Protein AF-A0A1M4VRM4-F1 (afdb_monomer_lite)

Structure (mmCIF, N/CA/C/O backbone):
data_AF-A0A1M4VRM4-F1
#
_entry.id   AF-A0A1M4VRM4-F1
#
loop_
_atom_site.group_PDB
_atom_site.id
_atom_site.type_symbol
_atom_site.label_atom_id
_atom_site.label_alt_id
_atom_site.label_comp_id
_atom_site.label_asym_id
_atom_site.label_entity_id
_atom_site.label_seq_id
_atom_site.pdbx_PDB_ins_code
_atom_site.Cartn_x
_atom_site.Cartn_y
_atom_site.Cartn_z
_atom_site.occupancy
_atom_site.B_iso_or_equiv
_atom_site.auth_seq_id
_atom_site.auth_comp_id
_atom_site.auth_asym_id
_atom_site.auth_atom_id
_atom_site.pdbx_PDB_model_num
ATOM 1 N N . MET A 1 1 ? -15.953 -3.134 26.479 1.00 37.62 1 MET A N 1
ATOM 2 C CA . MET A 1 1 ? -14.827 -2.301 26.015 1.00 37.62 1 MET A CA 1
ATOM 3 C C . MET A 1 1 ? -13.721 -3.287 25.691 1.00 37.62 1 MET A C 1
ATOM 5 O O . MET A 1 1 ? -13.108 -3.794 26.612 1.00 37.62 1 MET A O 1
ATOM 9 N N . GLU A 1 2 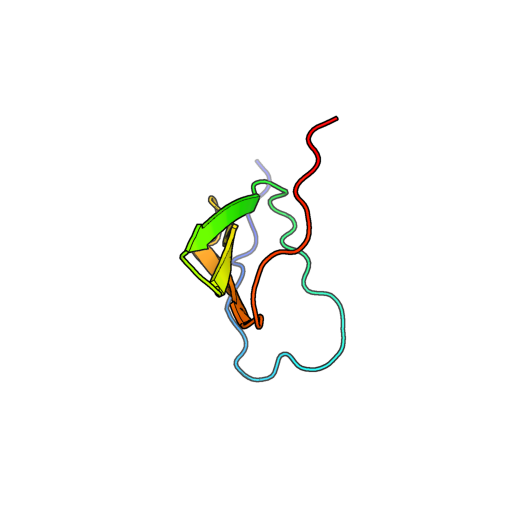? -13.617 -3.724 24.435 1.00 36.97 2 GLU A N 1
ATOM 10 C CA . GLU A 1 2 ? -12.690 -4.803 24.066 1.00 36.97 2 GLU A CA 1
ATOM 11 C C . GLU A 1 2 ? -11.286 -4.231 23.868 1.00 36.97 2 GLU A C 1
ATOM 13 O O . GLU A 1 2 ? -11.051 -3.357 23.027 1.00 36.97 2 GLU A O 1
ATOM 18 N N . GLU A 1 3 ? -10.371 -4.685 24.714 1.00 32.12 3 GLU A N 1
ATOM 19 C CA . GLU A 1 3 ? -8.984 -4.250 24.762 1.00 32.12 3 GLU A CA 1
ATOM 20 C C . GLU A 1 3 ? -8.252 -4.677 23.484 1.00 32.12 3 GLU A C 1
ATOM 22 O O . GLU A 1 3 ? -8.301 -5.825 23.042 1.00 32.12 3 GLU A O 1
ATOM 27 N N . CYS A 1 4 ? -7.581 -3.720 22.841 1.00 35.00 4 CYS A N 1
ATOM 28 C CA . CYS A 1 4 ? -6.768 -3.995 21.665 1.00 35.00 4 CYS A CA 1
ATOM 29 C C . CYS A 1 4 ? -5.501 -4.738 22.091 1.00 35.00 4 CYS A C 1
ATOM 31 O O . CYS A 1 4 ? -4.592 -4.120 22.638 1.00 35.00 4 CYS A O 1
ATOM 33 N N . ILE A 1 5 ? -5.435 -6.036 21.789 1.00 48.12 5 ILE A N 1
ATOM 34 C CA . ILE A 1 5 ? -4.240 -6.867 21.970 1.00 48.12 5 ILE A CA 1
ATOM 35 C C . ILE A 1 5 ? -3.068 -6.209 21.225 1.00 48.12 5 ILE A C 1
ATOM 37 O O . ILE A 1 5 ? -3.137 -5.931 20.019 1.00 48.12 5 ILE A O 1
ATOM 41 N N . SER A 1 6 ? -2.010 -5.902 21.971 1.00 41.41 6 SER A N 1
ATOM 42 C CA . SER A 1 6 ? -0.778 -5.284 21.494 1.00 41.41 6 SER A CA 1
ATOM 43 C C . SER A 1 6 ? -0.164 -6.123 20.372 1.00 41.41 6 SER A C 1
ATOM 45 O O . SER A 1 6 ? 0.182 -7.289 20.524 1.00 41.41 6 SER A O 1
ATOM 47 N N . CYS A 1 7 ? -0.052 -5.516 19.195 1.00 48.66 7 CYS A N 1
ATOM 48 C CA . CYS A 1 7 ? 0.510 -6.143 18.008 1.00 48.66 7 CYS A CA 1
ATOM 49 C C . CYS A 1 7 ? 2.045 -6.022 18.029 1.00 48.66 7 CYS A C 1
ATOM 51 O O . CYS A 1 7 ? 2.599 -5.252 17.242 1.00 48.66 7 CYS A O 1
ATOM 53 N N . GLU A 1 8 ? 2.735 -6.753 18.905 1.00 48.94 8 GLU A N 1
ATOM 54 C CA . GLU A 1 8 ? 4.205 -6.725 18.976 1.00 48.94 8 GLU A CA 1
ATOM 55 C C . GLU A 1 8 ? 4.834 -7.204 17.647 1.00 48.94 8 GLU A C 1
ATOM 57 O O . GLU A 1 8 ? 4.316 -8.142 17.027 1.00 48.94 8 GLU A O 1
ATOM 62 N N . PRO A 1 9 ? 5.871 -6.528 17.119 1.00 49.03 9 PRO A N 1
ATOM 63 C CA . PRO A 1 9 ? 6.586 -6.972 15.927 1.00 49.03 9 PRO A CA 1
ATOM 64 C C . PRO A 1 9 ? 7.548 -8.109 16.299 1.00 49.03 9 PRO A C 1
ATOM 66 O O . PRO A 1 9 ? 8.484 -7.902 17.063 1.00 49.03 9 PRO A O 1
ATOM 69 N N . ASN A 1 10 ? 7.313 -9.313 15.772 1.00 46.81 10 ASN A N 1
ATOM 70 C CA . ASN A 1 10 ? 8.200 -10.458 15.976 1.00 46.81 10 ASN A CA 1
ATOM 71 C C . ASN A 1 10 ? 9.216 -10.528 14.822 1.00 46.81 10 ASN A C 1
ATOM 73 O O . ASN A 1 10 ? 8.823 -10.561 13.655 1.00 46.81 10 ASN A O 1
ATOM 77 N N . GLU A 1 11 ? 10.508 -10.534 15.152 1.00 44.28 11 GLU A N 1
ATOM 78 C CA . GLU A 1 11 ? 11.650 -10.462 14.221 1.00 44.28 11 GLU A CA 1
ATOM 79 C C . GLU A 1 11 ? 11.821 -11.727 13.345 1.00 44.28 11 GLU A C 1
ATOM 81 O O . GLU A 1 11 ? 12.667 -11.762 12.461 1.00 44.28 11 GLU A O 1
ATOM 86 N N . ASN A 1 12 ? 10.972 -12.750 13.514 1.00 41.84 12 ASN A N 1
ATOM 87 C CA . ASN A 1 12 ? 11.020 -14.016 12.765 1.00 41.84 12 ASN A CA 1
ATOM 88 C C . ASN A 1 12 ? 9.768 -14.306 11.915 1.00 41.84 12 ASN A C 1
ATOM 90 O O . ASN A 1 12 ? 9.322 -15.447 11.811 1.00 41.84 12 ASN A O 1
ATOM 94 N N . LEU A 1 13 ? 9.166 -13.292 11.289 1.00 47.59 13 LEU A N 1
ATOM 95 C CA . LEU A 1 13 ? 7.968 -13.491 10.466 1.00 47.59 13 LEU A CA 1
ATOM 96 C C . LEU A 1 13 ? 8.303 -13.873 9.010 1.00 47.59 13 LEU A C 1
ATOM 98 O O . LEU A 1 13 ? 8.063 -13.108 8.077 1.00 47.59 13 LEU A O 1
ATOM 102 N N . LEU A 1 14 ? 8.816 -15.085 8.810 1.00 48.09 14 LEU A N 1
ATOM 103 C CA . LEU A 1 14 ? 8.661 -15.800 7.543 1.00 48.09 14 LEU A CA 1
ATOM 104 C C . LEU A 1 14 ? 7.678 -16.954 7.769 1.00 48.09 14 LEU A C 1
ATOM 106 O O . LEU A 1 14 ? 7.885 -17.779 8.650 1.00 48.09 14 LEU A O 1
ATOM 110 N N . LEU A 1 15 ? 6.639 -16.998 6.927 1.00 40.19 15 LEU A N 1
ATOM 111 C CA . LEU A 1 15 ? 5.587 -18.023 6.830 1.00 40.19 15 LEU A CA 1
ATOM 112 C C . LEU A 1 15 ? 4.456 -17.970 7.887 1.00 40.19 15 LEU A C 1
ATOM 114 O O . LEU A 1 15 ? 4.523 -18.595 8.936 1.00 40.19 15 LEU A O 1
ATOM 118 N N . GLY A 1 16 ? 3.347 -17.301 7.537 1.00 43.22 16 GLY A N 1
ATOM 119 C CA . GLY A 1 16 ? 2.034 -17.536 8.161 1.00 43.22 16 GLY A CA 1
ATOM 120 C C . GLY A 1 16 ? 1.371 -16.305 8.783 1.00 43.22 16 GLY A C 1
ATOM 121 O O . GLY A 1 16 ? 1.482 -16.055 9.973 1.00 43.22 16 GLY A O 1
ATOM 122 N N . GLU A 1 17 ? 0.645 -15.551 7.957 1.00 49.09 17 GLU A N 1
ATOM 123 C CA . GLU A 1 17 ? -0.560 -14.797 8.342 1.00 49.09 17 GLU A CA 1
ATOM 124 C C . GLU A 1 17 ? -0.527 -13.905 9.603 1.00 49.09 17 GLU A C 1
ATOM 126 O O . GLU A 1 17 ? -1.342 -14.054 10.509 1.00 49.09 17 GLU A O 1
ATOM 131 N N . GLN A 1 18 ? 0.269 -12.834 9.610 1.00 53.50 18 GLN A N 1
ATOM 132 C CA . GLN A 1 18 ? -0.145 -11.634 10.356 1.00 53.50 18 GLN A CA 1
ATOM 133 C C . GLN A 1 18 ? -0.627 -10.545 9.403 1.00 53.50 18 GLN A C 1
ATOM 135 O O . GLN A 1 18 ? 0.05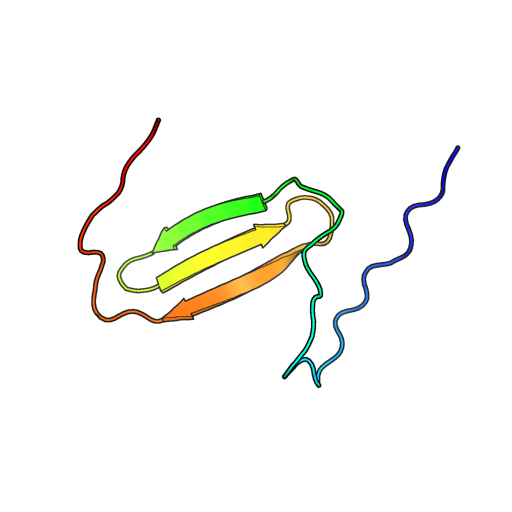3 -9.554 9.142 1.00 53.50 18 GLN A O 1
ATOM 140 N N . ARG A 1 19 ? -1.861 -10.703 8.908 1.00 54.50 19 ARG A N 1
ATOM 141 C CA . ARG A 1 19 ? -2.616 -9.561 8.377 1.00 54.50 19 ARG A CA 1
ATOM 142 C C . ARG A 1 19 ? -2.917 -8.630 9.546 1.00 54.50 19 ARG A C 1
ATOM 144 O O . ARG A 1 19 ? -3.365 -9.078 10.599 1.00 54.50 19 ARG A O 1
ATOM 151 N N . CYS A 1 20 ? -2.686 -7.329 9.388 1.00 61.41 20 CYS A N 1
ATOM 1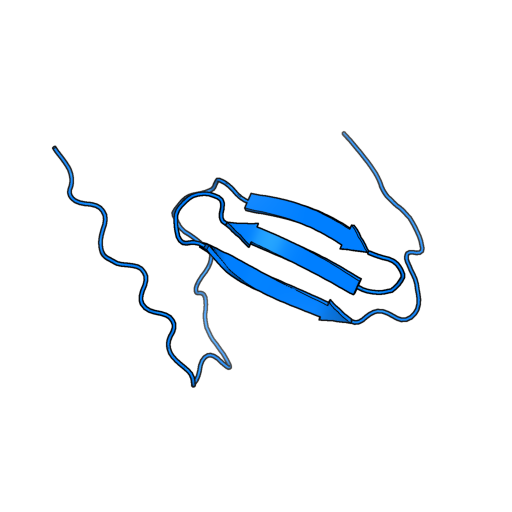52 C CA . CYS A 1 20 ? -3.109 -6.388 10.420 1.00 61.41 20 CYS A CA 1
ATOM 153 C C . CYS A 1 20 ? -4.629 -6.486 10.628 1.00 61.41 20 CYS A C 1
ATOM 155 O O . CYS A 1 20 ? -5.400 -6.107 9.748 1.00 61.41 20 CYS A O 1
ATOM 157 N N . ILE A 1 21 ? -5.066 -6.925 11.812 1.00 61.81 21 ILE A N 1
ATOM 158 C CA . ILE A 1 21 ? -6.494 -7.024 12.176 1.00 61.81 21 ILE A CA 1
ATOM 159 C C . ILE A 1 21 ? -7.179 -5.657 12.296 1.00 61.81 21 ILE A C 1
ATOM 161 O O . ILE A 1 21 ? -8.399 -5.547 12.316 1.00 61.81 21 ILE A O 1
ATOM 165 N N . CYS A 1 22 ? -6.378 -4.595 12.349 1.00 63.00 22 CYS A N 1
ATOM 166 C CA . CYS A 1 22 ? -6.812 -3.209 12.410 1.00 63.00 22 CYS A CA 1
ATOM 167 C C . CYS A 1 22 ? -7.610 -2.743 11.181 1.00 63.00 22 CYS A C 1
ATOM 169 O O . CYS A 1 22 ? -8.289 -1.723 11.279 1.00 63.00 22 CYS A O 1
ATOM 171 N N . LYS A 1 23 ? -7.448 -3.417 10.027 1.00 65.69 23 LYS A N 1
ATOM 172 C CA . LYS A 1 23 ? -8.034 -3.097 8.709 1.00 65.69 23 LYS A CA 1
ATOM 173 C C . LYS A 1 23 ? -7.830 -1.653 8.198 1.00 65.69 23 LYS A C 1
ATOM 175 O O . LYS A 1 23 ? -8.399 -1.285 7.181 1.00 65.69 23 LYS A O 1
ATOM 180 N N . LYS A 1 24 ? -6.998 -0.840 8.860 1.00 77.25 24 LYS A N 1
ATOM 181 C CA . LYS A 1 24 ? -6.675 0.552 8.490 1.00 77.25 24 LYS A CA 1
ATOM 182 C C . LYS A 1 24 ? -5.278 0.634 7.874 1.00 77.25 24 LYS A C 1
ATOM 184 O O . LYS A 1 24 ? -4.344 1.118 8.520 1.00 77.25 24 LYS A O 1
ATOM 189 N N . LEU A 1 25 ? -5.133 0.091 6.667 1.00 82.69 25 LEU A N 1
ATOM 190 C CA . LEU A 1 25 ? -3.884 0.128 5.907 1.00 82.69 25 LEU A CA 1
ATOM 191 C C . LEU A 1 25 ? -3.853 1.360 4.995 1.00 82.69 25 LEU A C 1
ATOM 193 O O . LEU A 1 25 ? -4.836 1.666 4.330 1.00 82.69 25 LEU A O 1
ATOM 197 N N . ILE A 1 26 ? -2.718 2.047 4.980 1.00 83.62 26 ILE A N 1
ATOM 198 C CA . ILE A 1 26 ? -2.374 3.141 4.076 1.00 83.62 26 ILE A CA 1
ATOM 199 C C . ILE A 1 26 ? -1.282 2.603 3.158 1.00 83.62 26 ILE A C 1
ATOM 201 O O . ILE A 1 26 ? -0.302 2.038 3.643 1.00 83.62 26 ILE A O 1
ATOM 205 N N . CYS A 1 27 ? -1.455 2.757 1.851 1.00 86.31 27 CYS A N 1
ATOM 206 C CA . CYS A 1 27 ? -0.451 2.391 0.862 1.00 86.31 27 CYS A CA 1
ATOM 207 C C . CYS A 1 27 ? 0.167 3.668 0.293 1.00 86.31 27 CYS A C 1
ATOM 209 O O . CYS A 1 27 ? -0.552 4.532 -0.201 1.00 86.31 27 CYS A O 1
ATOM 211 N N . GLU A 1 28 ? 1.488 3.785 0.365 1.00 88.50 28 GLU A N 1
ATOM 212 C CA . GLU A 1 28 ? 2.254 4.886 -0.208 1.00 88.50 28 GLU A CA 1
ATOM 213 C C . GLU A 1 28 ? 3.247 4.340 -1.228 1.00 88.50 28 GLU A C 1
ATOM 215 O O . GLU A 1 28 ? 3.957 3.368 -0.975 1.00 88.50 28 GLU A O 1
ATOM 220 N N . ILE A 1 29 ? 3.323 4.997 -2.377 1.00 88.81 29 ILE A N 1
ATOM 221 C CA . ILE A 1 29 ? 4.284 4.680 -3.428 1.00 88.81 29 ILE A CA 1
ATOM 222 C C . ILE A 1 29 ? 5.394 5.728 -3.391 1.00 88.81 29 ILE A C 1
ATOM 224 O O . ILE A 1 29 ? 5.132 6.928 -3.450 1.00 88.81 29 ILE A O 1
ATOM 228 N N . LYS A 1 30 ? 6.644 5.271 -3.296 1.00 88.62 30 LYS A N 1
ATOM 229 C CA . LYS A 1 30 ? 7.851 6.104 -3.305 1.00 88.62 30 LYS A CA 1
ATOM 230 C C . LYS A 1 30 ? 8.854 5.523 -4.291 1.00 88.62 30 LYS A C 1
ATOM 232 O O . LYS A 1 30 ? 9.607 4.610 -3.951 1.00 88.62 30 LYS A O 1
ATOM 237 N N . ASN A 1 31 ? 8.896 6.072 -5.502 1.00 88.62 31 ASN A N 1
ATOM 238 C CA . ASN A 1 31 ? 9.717 5.551 -6.598 1.00 88.62 31 ASN A CA 1
ATOM 239 C C . ASN A 1 31 ? 9.430 4.052 -6.816 1.00 88.62 31 ASN A C 1
ATOM 241 O O . ASN A 1 31 ? 8.290 3.658 -7.028 1.00 88.62 31 ASN A O 1
ATOM 245 N N . ASN A 1 32 ? 10.455 3.213 -6.672 1.00 90.25 32 ASN A N 1
ATOM 246 C CA . ASN A 1 32 ? 10.386 1.764 -6.832 1.00 90.25 32 ASN A CA 1
ATOM 247 C C . ASN A 1 32 ? 9.997 1.025 -5.540 1.00 90.25 32 ASN A C 1
ATOM 249 O O . ASN A 1 32 ? 10.168 -0.190 -5.439 1.00 90.25 32 ASN A O 1
ATOM 253 N N . VAL A 1 33 ? 9.523 1.741 -4.523 1.00 91.06 33 VAL A N 1
ATOM 254 C CA . VAL A 1 33 ? 9.172 1.186 -3.217 1.00 91.06 33 VAL A CA 1
ATOM 255 C C . VAL A 1 33 ? 7.689 1.401 -2.949 1.00 91.06 33 VAL A C 1
ATOM 257 O O . VAL A 1 33 ? 7.204 2.528 -3.015 1.00 91.06 33 VAL A O 1
ATOM 260 N N . ILE A 1 34 ? 6.995 0.334 -2.562 1.00 90.56 34 ILE A N 1
ATOM 261 C CA . ILE A 1 34 ? 5.631 0.397 -2.032 1.00 90.56 34 ILE A CA 1
ATOM 262 C C . ILE A 1 34 ? 5.706 0.206 -0.515 1.00 90.56 34 ILE A C 1
ATOM 264 O O . ILE A 1 34 ? 6.213 -0.806 -0.026 1.00 90.56 34 ILE A O 1
ATOM 268 N N . GLU A 1 35 ? 5.228 1.191 0.236 1.00 89.19 35 GLU A N 1
ATOM 269 C CA . GLU A 1 35 ? 5.114 1.157 1.691 1.00 89.19 35 GLU A CA 1
ATOM 270 C C . GLU A 1 35 ? 3.653 0.920 2.081 1.00 89.19 35 GLU A C 1
ATOM 272 O O . GLU A 1 35 ? 2.790 1.754 1.822 1.00 89.19 35 GLU A O 1
ATOM 277 N N . ILE A 1 36 ? 3.367 -0.196 2.750 1.00 87.75 36 ILE A N 1
ATOM 278 C CA . ILE A 1 36 ? 2.048 -0.469 3.330 1.00 87.75 36 ILE A CA 1
ATOM 279 C C . ILE A 1 36 ? 2.153 -0.269 4.835 1.00 87.75 36 ILE A C 1
ATOM 281 O O . ILE A 1 36 ? 2.827 -1.030 5.529 1.00 87.75 36 ILE A O 1
ATOM 285 N N . LYS A 1 37 ? 1.485 0.756 5.351 1.00 85.88 37 LYS A N 1
ATOM 286 C CA . LYS A 1 37 ? 1.513 1.140 6.762 1.00 85.88 37 LYS A CA 1
ATOM 287 C C . LYS A 1 37 ? 0.164 0.913 7.403 1.00 85.88 37 LYS A C 1
ATOM 289 O O . LYS A 1 37 ? -0.866 1.342 6.898 1.00 85.88 37 LYS A O 1
ATOM 294 N N . CYS A 1 38 ? 0.160 0.301 8.575 1.00 83.12 38 CYS A N 1
ATOM 295 C CA . CYS A 1 38 ? -1.014 0.334 9.422 1.00 83.12 38 CYS A CA 1
ATOM 296 C C . CYS A 1 38 ? -1.076 1.651 10.204 1.00 83.12 38 CYS A C 1
ATOM 298 O O . CYS A 1 38 ? -0.191 1.938 11.009 1.00 83.12 38 CYS A O 1
ATOM 300 N N . ASN A 1 39 ? -2.183 2.384 10.075 1.00 78.12 39 ASN A N 1
ATOM 301 C CA . ASN A 1 39 ? -2.402 3.625 10.822 1.00 78.12 39 ASN A CA 1
ATOM 302 C C . ASN A 1 39 ? -2.574 3.405 12.345 1.00 78.12 39 ASN A C 1
ATOM 304 O O . ASN A 1 39 ? -2.376 4.314 13.140 1.00 78.12 39 ASN A O 1
ATOM 308 N N . LYS A 1 40 ? -2.953 2.192 12.779 1.00 78.12 40 LYS A N 1
ATOM 309 C CA . LYS A 1 40 ? -3.239 1.869 14.192 1.00 78.12 40 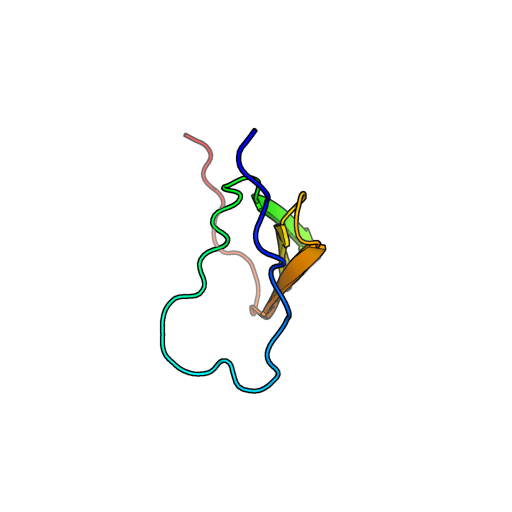LYS A CA 1
ATOM 310 C C . LYS A 1 40 ? -2.051 1.255 14.939 1.00 78.12 40 LYS A C 1
ATOM 312 O O . LYS A 1 40 ? -1.692 1.727 16.007 1.00 78.12 40 LYS A O 1
ATOM 317 N N . CYS A 1 41 ? -1.460 0.186 14.406 1.00 75.44 41 CYS A N 1
ATOM 318 C CA . CYS A 1 41 ? -0.366 -0.547 15.051 1.00 75.44 41 CYS A CA 1
ATOM 319 C C . CYS A 1 41 ? 1.027 -0.106 14.588 1.00 75.44 41 CYS A C 1
ATOM 321 O O . CYS A 1 41 ? 2.010 -0.670 15.052 1.00 75.44 41 CYS A O 1
ATOM 323 N N . LYS A 1 42 ? 1.122 0.866 13.666 1.00 72.75 42 LYS A N 1
ATOM 324 C CA . LYS A 1 42 ? 2.382 1.415 13.134 1.00 72.75 42 LYS A CA 1
ATOM 325 C C . LYS A 1 42 ? 3.313 0.394 12.459 1.00 72.75 42 LYS A C 1
ATOM 327 O O . LYS A 1 42 ? 4.434 0.740 12.099 1.00 72.75 42 LYS A O 1
ATOM 332 N N . ARG A 1 43 ? 2.856 -0.845 12.236 1.00 78.94 43 ARG A N 1
ATOM 333 C CA . ARG A 1 43 ? 3.574 -1.834 11.423 1.00 78.94 43 ARG A CA 1
ATOM 334 C C . ARG A 1 43 ? 3.669 -1.339 9.983 1.00 78.94 43 ARG A C 1
ATOM 336 O O . ARG A 1 43 ? 2.687 -0.816 9.449 1.00 78.94 43 ARG A O 1
ATOM 343 N N . PHE A 1 44 ? 4.827 -1.541 9.367 1.00 79.50 44 PHE A N 1
ATOM 344 C CA . PHE A 1 44 ? 5.083 -1.195 7.976 1.00 79.50 44 PHE A CA 1
ATOM 345 C C . PHE A 1 44 ? 5.595 -2.419 7.213 1.00 79.50 44 PHE A C 1
ATOM 347 O O . PHE A 1 44 ? 6.398 -3.194 7.725 1.00 79.50 44 PHE A O 1
ATOM 354 N N . ILE A 1 45 ? 5.111 -2.589 5.988 1.00 83.25 45 ILE A N 1
ATOM 355 C CA . ILE A 1 45 ? 5.605 -3.553 5.006 1.00 83.25 45 ILE A CA 1
ATOM 356 C C . ILE A 1 45 ? 6.242 -2.732 3.893 1.00 83.25 45 ILE A C 1
ATOM 358 O O . ILE A 1 45 ? 5.645 -1.763 3.421 1.00 83.25 45 ILE A O 1
ATOM 362 N N . ARG A 1 46 ? 7.451 -3.110 3.481 1.00 87.44 46 ARG A N 1
ATOM 363 C CA . ARG A 1 46 ? 8.174 -2.454 2.394 1.00 87.44 46 ARG A CA 1
ATOM 364 C C . ARG A 1 46 ? 8.375 -3.446 1.259 1.00 87.44 46 ARG A C 1
ATOM 366 O O . ARG A 1 46 ? 9.018 -4.472 1.451 1.00 87.44 46 ARG A O 1
ATOM 373 N N . ILE A 1 47 ? 7.839 -3.129 0.090 1.00 87.69 47 ILE A N 1
ATOM 374 C CA . ILE A 1 47 ? 7.978 -3.933 -1.124 1.00 87.69 47 ILE A CA 1
ATOM 375 C C . ILE A 1 47 ? 8.920 -3.175 -2.056 1.00 87.69 47 ILE A C 1
ATOM 377 O O . ILE A 1 47 ? 8.634 -2.040 -2.435 1.00 87.69 47 ILE A O 1
ATOM 381 N N . ILE A 1 48 ? 10.059 -3.780 -2.393 1.00 92.19 48 ILE A N 1
ATOM 382 C CA . ILE A 1 48 ? 11.008 -3.234 -3.369 1.00 92.19 48 ILE A CA 1
ATOM 383 C C . ILE A 1 48 ? 10.663 -3.834 -4.728 1.00 92.19 48 ILE A C 1
ATOM 385 O O . ILE A 1 48 ? 10.625 -5.051 -4.889 1.00 92.19 48 ILE A O 1
ATOM 389 N N . THR A 1 49 ? 10.406 -2.970 -5.696 1.00 90.50 49 THR A N 1
ATOM 390 C CA . THR A 1 49 ? 10.000 -3.325 -7.057 1.00 90.50 49 THR A CA 1
ATOM 391 C C . THR A 1 49 ? 11.033 -2.795 -8.052 1.00 90.50 49 THR A C 1
ATOM 393 O O . THR A 1 49 ? 11.959 -2.077 -7.676 1.00 90.50 49 THR A O 1
ATOM 396 N N . LYS A 1 50 ? 10.905 -3.146 -9.333 1.00 92.19 50 LYS A N 1
ATOM 397 C CA . LYS A 1 50 ? 11.693 -2.518 -10.411 1.00 92.19 50 LYS A CA 1
ATOM 398 C C . LYS A 1 50 ? 10.997 -1.291 -11.017 1.00 92.19 50 LYS A C 1
ATOM 400 O O . LYS A 1 50 ? 11.587 -0.628 -11.862 1.00 92.19 50 LYS A O 1
ATOM 405 N N . GLY A 1 51 ? 9.773 -1.006 -10.582 1.00 88.00 51 GLY A N 1
ATOM 406 C CA . GLY A 1 51 ? 8.852 -0.045 -11.177 1.00 88.00 51 GLY A CA 1
ATOM 407 C C . GLY A 1 51 ? 7.410 -0.501 -10.948 1.00 88.00 51 GLY A C 1
ATOM 408 O O . GLY A 1 51 ? 7.180 -1.625 -10.493 1.00 88.00 51 GLY A O 1
ATOM 409 N N . ILE A 1 52 ? 6.455 0.380 -11.236 1.00 85.31 52 ILE A N 1
ATOM 410 C CA . ILE A 1 52 ? 5.020 0.088 -11.161 1.00 85.31 52 ILE A CA 1
ATOM 411 C C . ILE A 1 52 ? 4.483 0.051 -12.581 1.00 85.31 52 ILE A C 1
ATOM 413 O O . ILE A 1 52 ? 4.594 1.046 -13.295 1.00 85.31 52 ILE A O 1
ATOM 417 N N . ASP A 1 53 ? 3.917 -1.090 -12.962 1.00 90.19 53 ASP A N 1
ATOM 418 C CA . ASP A 1 53 ? 3.378 -1.286 -14.307 1.00 90.19 53 ASP A CA 1
ATOM 419 C C . ASP A 1 53 ? 1.988 -0.642 -14.470 1.00 90.19 53 ASP A C 1
ATOM 421 O O . ASP A 1 53 ? 1.710 -0.067 -15.517 1.00 90.19 53 ASP A O 1
ATOM 425 N N . ASP A 1 54 ? 1.125 -0.702 -13.444 1.00 88.56 54 ASP A N 1
ATOM 426 C CA . ASP A 1 54 ? -0.240 -0.150 -13.476 1.00 88.56 54 ASP A CA 1
ATOM 427 C C . ASP A 1 54 ? -0.794 0.138 -12.061 1.00 88.56 54 ASP A C 1
ATOM 429 O O . ASP A 1 54 ? -0.372 -0.485 -11.080 1.00 88.56 54 ASP A O 1
ATOM 433 N N . ILE A 1 55 ? -1.752 1.070 -11.946 1.00 84.38 55 ILE A N 1
ATOM 434 C CA . ILE A 1 55 ? -2.507 1.372 -10.714 1.00 84.38 55 ILE A CA 1
ATOM 435 C C . ILE A 1 55 ? -3.991 1.534 -11.064 1.00 84.38 55 ILE A C 1
ATOM 437 O O . ILE A 1 55 ? -4.368 2.469 -11.766 1.00 84.38 55 ILE A O 1
ATOM 441 N N . GLN A 1 56 ? -4.849 0.684 -10.493 1.00 89.06 56 GLN A N 1
ATOM 442 C CA . GLN A 1 56 ? -6.301 0.738 -10.693 1.00 89.06 56 GLN A CA 1
ATOM 443 C C . GLN A 1 56 ? -7.019 1.142 -9.405 1.00 89.06 56 GLN A C 1
ATOM 445 O O . GLN A 1 56 ? -6.707 0.644 -8.323 1.00 89.06 56 GLN A O 1
ATOM 450 N N . ILE A 1 57 ? -8.001 2.035 -9.534 1.00 83.19 57 ILE A N 1
ATOM 451 C CA . ILE A 1 57 ? -8.902 2.445 -8.453 1.00 83.19 57 ILE A CA 1
ATOM 452 C C . ILE A 1 57 ? -10.321 2.113 -8.916 1.00 83.19 57 ILE A C 1
ATOM 454 O O . ILE A 1 57 ? -10.771 2.650 -9.927 1.00 83.19 57 ILE A O 1
ATOM 458 N N . THR A 1 58 ? -10.992 1.215 -8.197 1.00 74.69 58 THR A N 1
ATOM 459 C CA . THR A 1 58 ? -12.382 0.791 -8.445 1.00 74.69 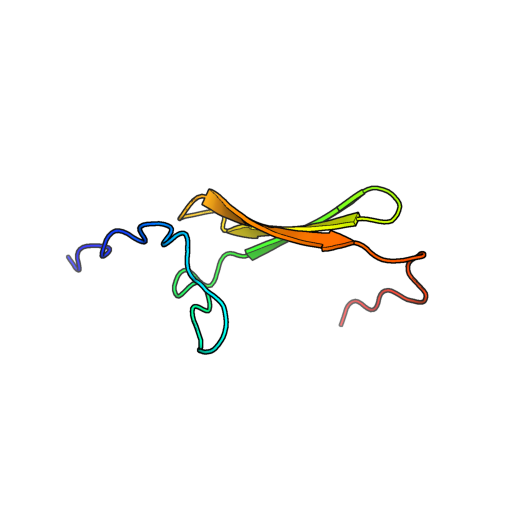58 THR A CA 1
ATOM 460 C C . THR A 1 58 ? -13.315 1.312 -7.374 1.00 74.69 58 THR A C 1
ATOM 462 O O . THR A 1 58 ? -12.917 1.208 -6.189 1.00 74.69 58 THR A O 1
#

Radius of gyration: 13.87 Å; chains: 1; bounding box: 26×24×40 Å

Sequence (58 aa):
MEECISCEPNENLLLGEQRCICKKLICEIKNNVIEIKCNKCKRFIRIITKGIDDIQIT

Foldseek 3Di:
DDDDDQPDDDPPPDDDDPDPPLPQWDWDDDAQWIWIARPPNRDIDIDGHPGDPDDDDD

Organism: NCBI:txid1121429

pLDDT: mean 70.36, std 19.57, range [32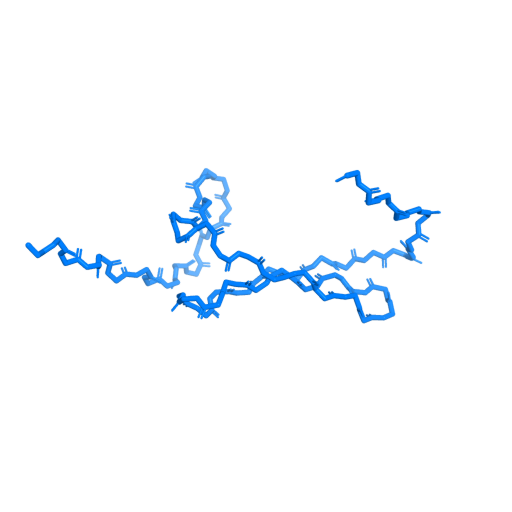.12, 92.19]

Secondary structure (DSSP, 8-state):
----------TT--SS----TT--EEEEEETTEEEEEETTT--EEEEE-S--------